Protein AF-A0A7W1F9S9-F1 (afdb_monomer)

Mean predicted aligned error: 19.57 Å

Radius of gyration: 38.91 Å; Cα contacts (8 Å, |Δi|>4): 11; chains: 1; bounding box: 87×54×99 Å

pLDDT: mean 72.98, std 18.57, range [40.88, 98.25]

Sequence (102 aa):
MTQAAKEARKTTTQRPVEPAPETEPNASDSTDGGHVCNVALCPISMALSAAERVQPEVVAHLLVAGREFFLAAKAVMDARADDLGRDARSGEPSRMERIDIG

Structure (mmCIF, N/CA/C/O backbone):
data_AF-A0A7W1F9S9-F1
#
_entry.id   AF-A0A7W1F9S9-F1
#
loop_
_atom_site.group_PDB
_atom_site.id
_atom_site.type_symbol
_atom_site.label_atom_id
_atom_site.label_alt_id
_atom_site.label_comp_id
_atom_site.label_asym_id
_atom_site.label_entity_id
_atom_site.label_seq_id
_atom_site.pdbx_PDB_ins_code
_atom_site.Cartn_x
_atom_site.Cartn_y
_atom_site.Cartn_z
_atom_site.occupancy
_atom_site.B_iso_or_equiv
_atom_site.auth_seq_id
_atom_site.auth_comp_id
_atom_site.auth_asym_id
_atom_site.auth_atom_id
_atom_site.pdbx_PDB_model_num
ATOM 1 N N . MET A 1 1 ? -52.730 -28.927 70.142 1.00 40.88 1 MET A N 1
ATOM 2 C CA . MET A 1 1 ? -51.414 -29.522 70.456 1.00 40.88 1 MET A CA 1
ATOM 3 C C . MET A 1 1 ? -50.367 -28.555 69.919 1.00 40.88 1 MET A C 1
ATOM 5 O O . MET A 1 1 ? -50.223 -28.459 68.714 1.00 40.88 1 MET A O 1
ATOM 9 N N . THR A 1 2 ? -50.035 -27.515 70.684 1.00 42.62 2 THR A N 1
ATOM 10 C CA . THR A 1 2 ? -48.952 -27.407 71.695 1.00 42.62 2 THR A CA 1
ATOM 11 C C . THR A 1 2 ? -47.673 -26.805 71.111 1.00 42.62 2 THR A C 1
ATOM 13 O O . THR A 1 2 ? -47.100 -27.318 70.159 1.00 42.62 2 THR A O 1
ATOM 16 N N . GLN A 1 3 ? -47.294 -25.682 71.721 1.00 46.12 3 GLN A N 1
ATOM 17 C CA . GLN A 1 3 ? -46.067 -24.900 71.577 1.00 46.12 3 GLN A CA 1
ATOM 18 C C . GLN A 1 3 ? -44.805 -25.706 71.942 1.00 46.12 3 GLN A C 1
ATOM 20 O O . GLN A 1 3 ? -44.894 -26.591 72.789 1.00 46.12 3 GLN A O 1
ATOM 25 N N . ALA A 1 4 ? -43.645 -25.315 71.394 1.00 48.28 4 ALA A N 1
ATOM 26 C CA . ALA A 1 4 ? -42.318 -25.301 72.046 1.00 48.28 4 ALA A CA 1
ATOM 27 C C . ALA A 1 4 ? -41.293 -24.739 71.029 1.00 48.28 4 ALA A C 1
ATOM 29 O O . ALA A 1 4 ? -41.025 -25.371 70.017 1.00 48.28 4 ALA A O 1
ATOM 30 N N . ALA A 1 5 ? -40.860 -23.477 71.087 1.00 47.53 5 ALA A N 1
ATOM 31 C CA . ALA A 1 5 ? -39.870 -22.917 72.014 1.00 47.53 5 ALA A CA 1
ATOM 32 C C . ALA A 1 5 ? -38.530 -23.681 72.023 1.00 47.53 5 ALA A C 1
ATOM 34 O O . ALA A 1 5 ? -38.423 -24.729 72.656 1.00 47.53 5 ALA A O 1
ATOM 35 N N . LYS A 1 6 ? -37.479 -23.097 71.421 1.00 48.88 6 LYS A N 1
ATOM 36 C CA . LYS A 1 6 ? -36.141 -23.136 72.029 1.00 48.88 6 LYS A CA 1
ATOM 37 C C . LYS A 1 6 ? -35.247 -21.981 71.575 1.00 48.88 6 LYS A C 1
ATOM 39 O O . LYS A 1 6 ? -34.973 -21.790 70.396 1.00 48.88 6 LYS A O 1
ATOM 44 N N . GLU A 1 7 ? -34.835 -21.224 72.577 1.00 44.88 7 GLU A N 1
ATOM 45 C CA . GLU A 1 7 ? -33.943 -20.075 72.559 1.00 44.88 7 GLU A CA 1
ATOM 46 C C . GLU A 1 7 ? -32.489 -20.466 72.251 1.00 44.88 7 GLU A C 1
ATOM 48 O O . GLU A 1 7 ? -32.036 -21.533 72.663 1.00 44.88 7 GLU A O 1
ATOM 53 N N . ALA A 1 8 ? -31.724 -19.548 71.654 1.00 49.06 8 ALA A N 1
ATOM 54 C CA . ALA A 1 8 ? -30.301 -19.378 71.964 1.00 49.06 8 ALA A CA 1
ATOM 55 C C . ALA A 1 8 ? -29.844 -17.965 71.573 1.00 49.06 8 ALA A C 1
ATOM 57 O O . ALA A 1 8 ? -29.296 -17.703 70.506 1.00 49.06 8 ALA A O 1
ATOM 58 N N . ARG A 1 9 ? -30.108 -17.045 72.497 1.00 48.38 9 ARG A N 1
ATOM 59 C CA . ARG A 1 9 ? -29.540 -15.702 72.604 1.00 48.38 9 ARG A CA 1
ATOM 60 C C . ARG A 1 9 ? -28.005 -15.792 72.569 1.00 48.38 9 ARG A C 1
ATOM 62 O O . ARG A 1 9 ? -27.414 -16.408 73.453 1.00 48.38 9 ARG A O 1
ATOM 69 N N . LYS A 1 10 ? -27.347 -15.122 71.622 1.00 42.31 10 LYS A N 1
ATOM 70 C CA . LYS A 1 10 ? -25.942 -14.721 71.781 1.00 42.31 10 LYS A CA 1
ATOM 71 C C . LYS A 1 10 ? -25.815 -13.234 71.483 1.00 42.31 10 LYS A C 1
ATOM 73 O O . LYS A 1 10 ? -25.620 -12.799 70.356 1.00 42.31 10 LYS A O 1
ATOM 78 N N . THR A 1 11 ? -26.019 -12.468 72.546 1.00 41.38 11 THR A N 1
ATOM 79 C CA . THR A 1 11 ? -25.783 -11.033 72.631 1.00 41.38 11 THR A CA 1
ATOM 80 C C . THR A 1 11 ? -24.280 -10.792 72.520 1.00 41.38 11 THR A C 1
ATOM 82 O O . THR A 1 11 ? -23.543 -11.011 73.478 1.00 41.38 11 THR A O 1
ATOM 85 N N . THR A 1 12 ? -23.817 -10.364 71.350 1.00 52.03 12 THR A N 1
ATOM 86 C CA . THR A 1 12 ? -22.484 -9.780 71.190 1.00 52.03 12 THR A CA 1
ATOM 87 C C . THR A 1 12 ? -22.661 -8.279 71.042 1.00 52.03 12 THR A C 1
ATOM 89 O O . THR A 1 12 ? -23.058 -7.775 69.998 1.00 52.03 12 THR A O 1
ATOM 92 N N . THR A 1 13 ? -22.398 -7.586 72.144 1.00 48.72 13 THR A N 1
ATOM 93 C CA . THR A 1 13 ? -22.269 -6.136 72.253 1.00 48.72 13 THR A CA 1
ATOM 94 C C . THR A 1 13 ? -21.200 -5.645 71.276 1.00 48.72 13 THR A C 1
ATOM 96 O O . THR A 1 13 ? -20.009 -5.820 71.529 1.00 48.72 13 THR A O 1
ATOM 99 N N . GLN A 1 14 ? -21.612 -5.048 70.156 1.00 52.97 14 GLN A N 1
ATOM 100 C CA . GLN A 1 14 ? -20.713 -4.292 69.286 1.00 52.97 14 GLN A CA 1
ATOM 101 C C . GLN A 1 14 ? -20.717 -2.823 69.714 1.00 52.97 14 GLN A C 1
ATOM 103 O O . GLN A 1 14 ? -21.759 -2.191 69.877 1.00 52.97 14 GLN A O 1
ATOM 108 N N . ARG A 1 15 ? -19.508 -2.326 69.972 1.00 51.47 15 ARG A N 1
ATOM 109 C CA . ARG A 1 15 ? -19.186 -0.946 70.336 1.00 51.47 15 ARG A CA 1
ATOM 110 C C . ARG A 1 15 ? -19.509 -0.031 69.140 1.00 51.47 15 ARG A C 1
ATOM 112 O O . ARG A 1 15 ? -19.231 -0.449 68.019 1.00 51.47 15 ARG A O 1
ATOM 119 N N . PRO A 1 16 ? -20.035 1.191 69.337 1.00 46.12 16 PRO A N 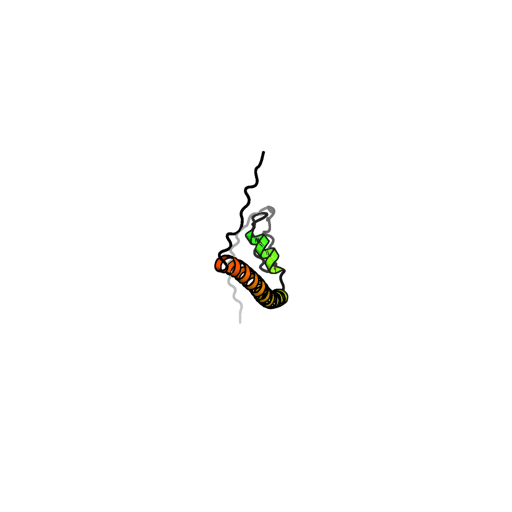1
ATOM 120 C CA . PRO A 1 16 ? -20.227 2.134 68.239 1.00 46.12 16 PRO A CA 1
ATOM 121 C C . PRO A 1 16 ? -18.868 2.487 67.624 1.00 46.12 16 PRO A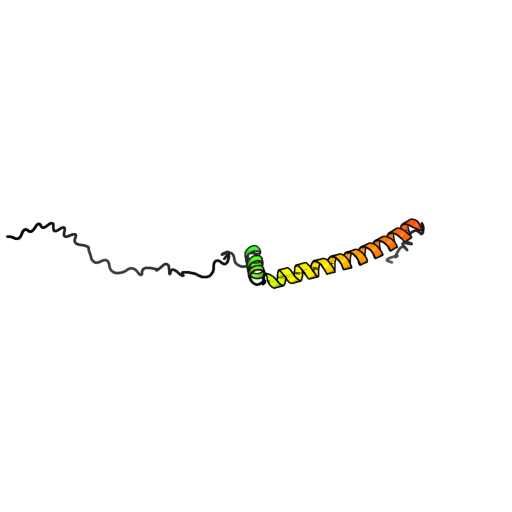 C 1
ATOM 123 O O . PRO A 1 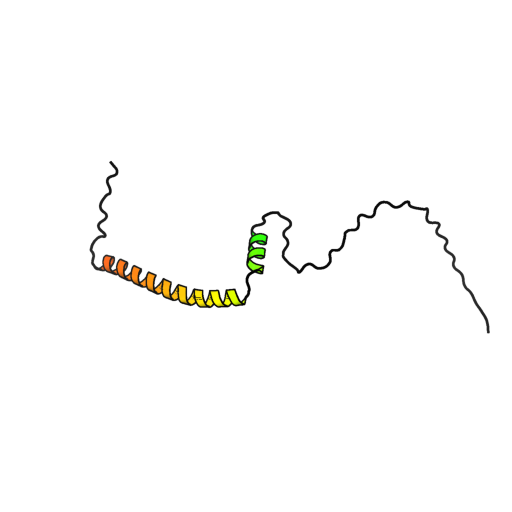16 ? -17.991 3.004 68.319 1.00 46.12 16 PRO A O 1
ATOM 126 N N . VAL A 1 17 ? -18.681 2.157 66.347 1.00 55.56 17 VAL A N 1
ATOM 127 C CA . VAL A 1 17 ? -17.586 2.674 65.522 1.00 55.56 17 VAL A CA 1
ATOM 128 C C . VAL A 1 17 ? -18.165 3.841 64.734 1.00 55.56 17 VAL A C 1
ATOM 130 O O . VAL A 1 17 ? -19.103 3.676 63.960 1.00 55.56 17 VAL A O 1
ATOM 133 N N . GLU A 1 18 ? -17.641 5.026 65.015 1.00 55.16 18 GLU A N 1
ATOM 134 C CA . GLU A 1 18 ? -17.884 6.257 64.267 1.00 55.16 18 GLU A CA 1
ATOM 135 C C . GLU A 1 18 ? -17.315 6.101 62.840 1.00 55.16 18 GLU A C 1
ATOM 137 O O . GLU A 1 18 ? -16.238 5.512 62.688 1.00 55.16 18 GLU A O 1
ATOM 142 N N . PRO A 1 19 ? -18.030 6.542 61.789 1.00 47.03 19 PRO A N 1
ATOM 143 C CA . PRO A 1 19 ? -17.718 6.178 60.411 1.00 47.03 19 PRO A CA 1
ATOM 144 C C . PRO A 1 19 ? -16.446 6.877 59.917 1.00 47.03 19 PRO A C 1
ATOM 146 O O . PRO A 1 19 ? -16.388 8.102 59.812 1.00 47.03 19 PRO A O 1
ATOM 149 N N . ALA A 1 20 ? -15.436 6.085 59.560 1.00 55.19 20 ALA A N 1
ATOM 150 C CA . ALA A 1 20 ? -14.386 6.536 58.655 1.00 55.19 20 ALA A CA 1
ATOM 151 C C . ALA A 1 20 ? -14.979 6.617 57.234 1.00 55.19 20 ALA A C 1
ATOM 153 O O . ALA A 1 20 ? -15.773 5.744 56.881 1.00 55.19 20 ALA A O 1
ATOM 154 N N . PRO A 1 21 ? -14.636 7.627 56.415 1.00 55.78 21 PRO A N 1
ATOM 155 C CA . PRO A 1 21 ? -15.142 7.710 55.052 1.00 55.78 21 PRO A CA 1
ATOM 156 C C . PRO A 1 21 ? -14.627 6.517 54.242 1.00 55.78 21 PRO A C 1
ATOM 158 O O . PRO A 1 21 ? -13.442 6.420 53.915 1.00 55.78 21 PRO A O 1
ATOM 161 N N . GLU A 1 22 ? -15.542 5.600 53.945 1.00 51.31 22 GLU A N 1
ATOM 162 C CA . GLU A 1 22 ? -15.354 4.511 53.003 1.00 51.31 22 GLU A CA 1
ATOM 163 C C . GLU A 1 22 ? -15.049 5.139 51.643 1.00 51.31 22 GLU A C 1
ATOM 165 O O . GLU A 1 22 ? -15.881 5.800 51.023 1.00 51.31 22 GLU A O 1
ATOM 170 N N . THR A 1 23 ? -13.801 5.001 51.205 1.00 53.44 23 THR A N 1
ATOM 171 C CA . THR A 1 23 ? -13.437 5.302 49.825 1.00 53.44 23 THR A CA 1
ATOM 172 C C . THR A 1 23 ? -14.011 4.163 48.999 1.00 53.44 23 THR A C 1
ATOM 174 O O . THR A 1 23 ? -13.406 3.096 48.908 1.00 53.44 23 THR A O 1
ATOM 177 N N . GLU A 1 24 ? -15.221 4.352 48.479 1.00 53.16 24 GLU A N 1
ATOM 178 C CA . GLU A 1 24 ? -15.810 3.424 47.521 1.00 53.16 24 GLU A CA 1
ATOM 179 C C . GLU A 1 24 ? -14.841 3.258 46.337 1.00 53.16 24 GLU A C 1
ATOM 181 O O . GLU A 1 24 ? -14.483 4.255 45.697 1.00 53.16 24 GLU A O 1
ATOM 186 N N . PRO A 1 25 ? -14.405 2.033 45.990 1.00 53.72 25 PRO A N 1
ATOM 187 C CA . PRO A 1 25 ? -13.899 1.784 44.657 1.00 53.72 25 PRO A CA 1
ATOM 188 C C . PRO A 1 25 ? -15.135 1.803 43.764 1.00 53.72 25 PRO A C 1
ATOM 190 O O . PRO A 1 25 ? -15.840 0.802 43.645 1.00 53.72 25 PRO A O 1
ATOM 193 N N . ASN A 1 26 ? -15.453 2.979 43.226 1.00 49.12 26 ASN A N 1
ATOM 194 C CA . ASN A 1 26 ? -16.584 3.132 42.332 1.00 49.12 26 ASN A CA 1
ATOM 195 C C . ASN A 1 26 ? -16.372 2.193 41.139 1.00 49.12 26 ASN A C 1
ATOM 197 O O . ASN A 1 26 ? -15.455 2.360 40.330 1.00 49.12 26 ASN A O 1
ATOM 201 N N . ALA A 1 27 ? -17.194 1.152 41.117 1.00 54.78 27 ALA A N 1
ATOM 202 C CA . ALA A 1 27 ? -17.351 0.245 40.013 1.00 54.78 27 ALA A CA 1
ATOM 203 C C . ALA A 1 27 ? -18.019 1.015 38.868 1.00 54.78 27 ALA A C 1
ATOM 205 O O . ALA A 1 27 ? -19.235 1.139 38.813 1.00 54.78 27 ALA A O 1
ATOM 206 N N . SER A 1 28 ? -17.214 1.518 37.940 1.00 51.50 28 SER A N 1
ATOM 207 C CA . SER A 1 28 ? -17.611 1.607 36.534 1.00 51.50 28 SER A CA 1
ATOM 208 C C . SER A 1 28 ? -17.166 0.295 35.892 1.00 51.50 28 SER A C 1
ATOM 210 O O . SER A 1 28 ? -16.000 0.135 35.539 1.00 51.50 28 SER A O 1
ATOM 212 N N . ASP A 1 29 ? -17.926 -0.787 36.020 1.00 44.06 29 ASP A N 1
ATOM 213 C CA . ASP A 1 29 ? -19.048 -1.136 35.142 1.00 44.06 29 ASP A CA 1
ATOM 214 C C . ASP A 1 29 ? -18.939 -0.557 33.717 1.00 44.06 29 ASP A C 1
ATOM 216 O O . ASP A 1 29 ? -19.237 0.607 33.458 1.00 44.06 29 ASP A O 1
ATOM 220 N N . SER A 1 30 ? -18.483 -1.431 32.816 1.00 55.16 30 SER A N 1
ATOM 221 C CA . SER A 1 30 ? -18.825 -1.485 31.393 1.00 55.16 30 SER A CA 1
ATOM 222 C C . SER A 1 30 ? -18.604 -0.229 30.543 1.00 55.16 30 SER A C 1
ATOM 224 O O . SER A 1 30 ? -19.549 0.354 30.014 1.00 55.16 30 SER A O 1
ATOM 226 N N . THR A 1 31 ? -17.346 0.094 30.250 1.00 48.03 31 THR A N 1
ATOM 227 C CA . THR A 1 31 ? -17.010 0.604 28.915 1.00 48.03 31 THR A CA 1
ATOM 228 C C . THR A 1 31 ? -16.447 -0.551 28.105 1.00 48.03 31 THR A C 1
ATOM 230 O O . THR A 1 31 ? -15.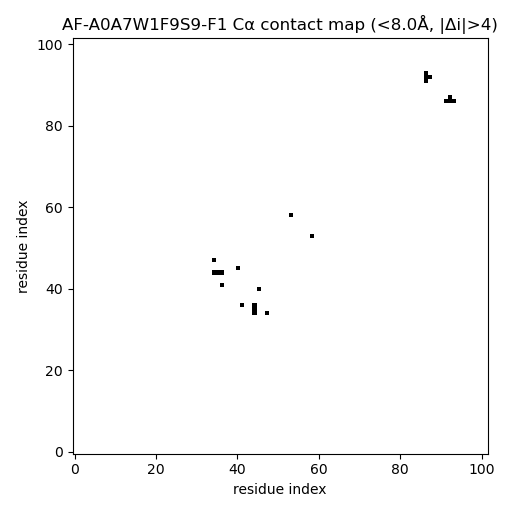485 -1.190 28.523 1.00 48.03 31 THR A O 1
ATOM 233 N N . ASP A 1 32 ? -17.128 -0.841 26.998 1.00 51.66 32 ASP A N 1
ATOM 234 C CA . ASP A 1 32 ? -16.647 -1.532 25.799 1.00 51.66 32 ASP A CA 1
ATOM 235 C C . ASP A 1 32 ? -15.131 -1.786 25.815 1.00 51.66 32 ASP A C 1
ATOM 237 O O . ASP A 1 32 ? -14.371 -0.837 26.004 1.00 51.66 32 ASP A O 1
ATOM 241 N N . GLY A 1 33 ? -14.717 -3.054 25.699 1.00 52.88 33 GLY A N 1
ATOM 242 C CA . GLY A 1 33 ? -13.391 -3.593 26.045 1.00 52.88 33 GLY A CA 1
ATOM 243 C C . GLY A 1 33 ? -12.209 -3.087 25.209 1.00 52.88 33 GLY A C 1
ATOM 244 O O . GLY A 1 33 ? -11.419 -3.884 24.709 1.00 52.88 33 GLY A O 1
ATOM 245 N N . GLY A 1 34 ? -12.075 -1.773 25.074 1.00 60.38 34 GLY A N 1
ATOM 246 C CA . GLY A 1 34 ? -10.956 -1.083 24.471 1.00 60.38 34 GLY A CA 1
ATOM 247 C C . GLY A 1 34 ? -9.702 -1.326 25.293 1.00 60.38 34 GLY A C 1
ATOM 248 O O . GLY A 1 34 ? -9.692 -1.258 26.525 1.00 60.38 34 GLY A O 1
ATOM 249 N N . HIS A 1 35 ? -8.617 -1.640 24.600 1.00 64.00 35 HIS A N 1
ATOM 250 C CA . HIS A 1 35 ? -7.324 -1.885 25.216 1.00 64.00 35 HIS A CA 1
ATOM 251 C C . HIS A 1 35 ? -6.758 -0.577 25.799 1.00 64.00 35 HIS A C 1
ATOM 253 O O . HIS A 1 35 ? -6.016 0.151 25.138 1.00 64.00 35 HIS A O 1
ATOM 259 N N . VAL A 1 36 ? -7.089 -0.265 27.055 1.00 69.31 36 VAL A N 1
ATOM 260 C CA . VAL A 1 36 ? -6.582 0.933 27.738 1.00 69.31 36 VAL A CA 1
ATOM 261 C C . VAL A 1 36 ? -5.207 0.639 28.343 1.00 69.31 36 VAL A C 1
ATOM 263 O O . VAL A 1 36 ? -5.076 -0.041 29.359 1.00 69.31 36 VAL A O 1
ATOM 266 N N . CYS A 1 37 ? -4.148 1.154 27.714 1.00 79.88 37 CYS A N 1
ATOM 267 C CA . CYS A 1 37 ? -2.817 1.185 28.319 1.00 79.88 37 CYS A CA 1
ATOM 268 C C . CYS A 1 37 ? -2.705 2.423 29.220 1.00 79.88 37 CYS A C 1
ATOM 270 O O . CYS A 1 37 ? -2.843 3.545 28.740 1.00 79.88 37 CYS A O 1
ATOM 272 N N . ASN A 1 38 ? -2.400 2.230 30.508 1.00 82.94 38 ASN A N 1
ATOM 273 C CA . ASN A 1 38 ? -2.273 3.314 31.499 1.00 82.94 38 ASN A CA 1
ATOM 274 C C . ASN A 1 38 ? -1.067 4.250 31.265 1.00 82.94 38 ASN A C 1
ATOM 276 O O . ASN A 1 38 ? -0.879 5.219 31.997 1.00 82.94 38 ASN A O 1
ATOM 280 N N . VAL A 1 39 ? -0.224 3.956 30.271 1.00 86.94 39 VAL A N 1
ATOM 281 C CA . VAL A 1 39 ? 0.921 4.788 29.893 1.00 86.94 39 VAL A CA 1
ATOM 282 C C . VAL A 1 39 ? 0.462 5.844 28.890 1.00 86.94 39 VAL A C 1
ATOM 284 O O . VAL A 1 39 ? 0.031 5.519 27.780 1.00 86.94 39 VAL A O 1
ATOM 287 N N . ALA A 1 40 ? 0.596 7.116 29.269 1.00 80.12 40 ALA A N 1
ATOM 288 C CA . ALA A 1 40 ? 0.335 8.238 28.376 1.00 80.12 40 ALA A CA 1
ATOM 289 C C . ALA A 1 40 ? 1.213 8.130 27.113 1.00 80.12 40 ALA A C 1
ATOM 291 O O . ALA A 1 40 ? 2.425 7.951 27.214 1.00 80.12 40 ALA A O 1
ATOM 292 N N . LEU A 1 41 ? 0.595 8.238 25.930 1.00 81.44 41 LEU A N 1
ATOM 293 C CA . LEU A 1 41 ? 1.250 8.104 24.618 1.00 81.44 41 LEU A CA 1
ATOM 294 C C . LEU A 1 41 ? 1.937 6.749 24.351 1.00 81.44 41 LEU A C 1
ATOM 296 O O . LEU A 1 41 ? 2.927 6.691 23.622 1.00 81.44 41 LEU A O 1
ATOM 300 N N . CYS A 1 42 ? 1.417 5.637 24.879 1.00 88.06 42 CYS A N 1
ATOM 301 C CA . CYS A 1 42 ? 1.884 4.326 24.429 1.00 88.06 42 CYS A CA 1
ATOM 302 C C . CYS A 1 42 ? 1.621 4.157 22.912 1.00 88.06 42 CYS A C 1
ATOM 304 O O . CYS A 1 42 ? 0.469 4.240 22.476 1.00 88.06 42 CYS A O 1
ATOM 306 N N . PRO A 1 43 ? 2.652 3.897 22.080 1.00 87.88 43 PRO A N 1
ATOM 307 C CA . PRO A 1 43 ? 2.484 3.812 20.628 1.00 87.88 43 PRO A CA 1
ATOM 308 C C . PRO A 1 43 ? 1.573 2.650 20.214 1.00 87.88 43 PRO A C 1
ATOM 310 O O . PRO A 1 43 ? 0.883 2.737 19.203 1.00 87.88 43 PRO A O 1
ATOM 313 N N . ILE A 1 44 ? 1.520 1.585 21.020 1.00 88.81 44 ILE A N 1
ATOM 314 C CA . ILE A 1 44 ? 0.649 0.431 20.778 1.00 88.81 44 ILE A CA 1
ATOM 315 C C . ILE A 1 44 ? -0.818 0.814 20.991 1.00 88.81 44 ILE A C 1
ATOM 317 O O . ILE A 1 44 ? -1.640 0.540 20.123 1.00 88.81 44 ILE A O 1
ATOM 321 N N . SER A 1 45 ? -1.162 1.482 22.100 1.00 84.44 45 SER A N 1
ATOM 322 C CA . SER A 1 45 ? -2.550 1.902 22.338 1.00 84.44 45 SER A CA 1
ATOM 323 C C . SER A 1 45 ? -2.988 2.996 21.367 1.00 84.44 45 SER A C 1
ATOM 325 O O . SER A 1 45 ? -4.141 2.998 20.946 1.00 84.44 45 SER A O 1
ATOM 327 N N . MET A 1 46 ? -2.075 3.876 20.942 1.00 85.75 46 MET A N 1
ATOM 328 C CA . MET A 1 46 ? -2.341 4.828 19.860 1.00 85.75 46 MET A CA 1
ATOM 329 C C . MET A 1 46 ? -2.643 4.123 18.536 1.00 85.75 46 MET A C 1
ATOM 331 O O . MET A 1 46 ? -3.624 4.467 17.879 1.00 85.75 46 MET A O 1
ATOM 335 N N . ALA A 1 47 ? -1.842 3.124 18.158 1.00 84.56 47 ALA A N 1
ATOM 336 C CA . ALA A 1 47 ? -2.082 2.341 16.952 1.00 84.56 47 ALA A CA 1
ATOM 337 C C . ALA A 1 47 ? -3.417 1.581 17.023 1.00 84.56 47 ALA A C 1
ATOM 339 O O . ALA A 1 47 ? -4.182 1.612 16.062 1.00 84.56 47 ALA A O 1
ATOM 340 N N . LEU A 1 48 ? -3.732 0.963 18.166 1.00 83.88 48 LEU A N 1
ATOM 341 C CA . LEU A 1 48 ? -5.008 0.274 18.386 1.00 83.88 48 LEU A CA 1
ATOM 342 C C . LEU A 1 48 ? -6.195 1.242 18.327 1.00 83.88 48 LEU A C 1
ATOM 344 O O . LEU A 1 48 ? -7.139 0.983 17.594 1.00 83.88 48 LEU A O 1
ATOM 348 N N . SER A 1 49 ? -6.105 2.404 18.977 1.00 80.31 49 SER A N 1
ATOM 349 C CA . SER A 1 49 ? -7.158 3.433 18.934 1.00 80.31 49 SER A CA 1
ATOM 350 C C . SER A 1 49 ? -7.396 3.974 17.520 1.00 80.31 49 SER A C 1
ATOM 352 O O . SER A 1 49 ? -8.512 4.363 17.172 1.00 80.31 49 SER A O 1
ATOM 354 N N . ALA A 1 50 ? -6.345 4.038 16.697 1.00 79.88 50 ALA A N 1
ATOM 355 C CA . ALA A 1 50 ? -6.460 4.412 15.293 1.00 79.88 50 ALA A CA 1
ATOM 356 C C . ALA A 1 50 ? -7.090 3.286 14.454 1.00 79.88 50 ALA A C 1
ATOM 358 O O . ALA A 1 50 ? -7.891 3.570 13.565 1.00 79.88 50 ALA A O 1
ATOM 359 N N . ALA A 1 51 ? -6.762 2.025 14.750 1.00 79.44 51 ALA A N 1
ATOM 360 C CA . ALA A 1 51 ? -7.273 0.852 14.047 1.00 79.44 51 ALA A CA 1
ATOM 361 C C . ALA A 1 51 ? -8.739 0.529 14.390 1.00 79.44 51 ALA A C 1
ATOM 363 O O . ALA A 1 51 ? -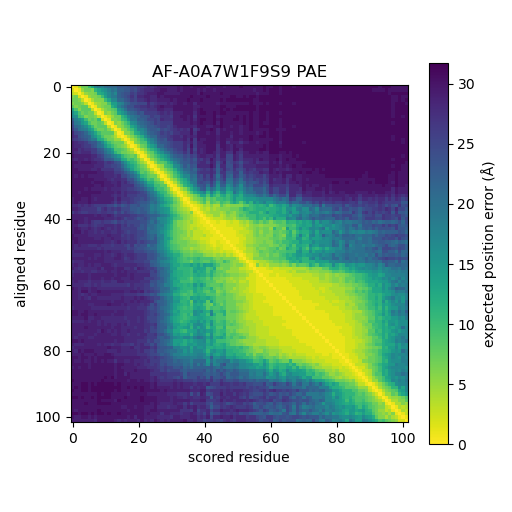9.499 0.183 13.492 1.00 79.44 51 ALA A O 1
ATOM 364 N N . GLU A 1 52 ? -9.163 0.702 15.647 1.00 75.00 52 GLU A N 1
ATOM 365 C CA . GLU A 1 52 ? -10.544 0.470 16.113 1.00 75.00 52 GLU A CA 1
ATOM 366 C C . GLU A 1 52 ? -11.577 1.320 15.358 1.00 75.00 52 GLU A C 1
ATOM 368 O O . GLU A 1 52 ? -12.732 0.931 15.208 1.00 75.00 52 GLU A O 1
ATOM 373 N N . ARG A 1 53 ? -11.165 2.482 14.841 1.00 75.75 53 ARG A N 1
ATOM 374 C CA . ARG A 1 53 ? -12.044 3.394 14.093 1.00 75.75 53 ARG A CA 1
ATOM 375 C C . ARG A 1 53 ? -12.193 3.031 12.618 1.00 75.75 53 ARG A C 1
ATOM 377 O O . ARG A 1 53 ? -12.943 3.701 11.907 1.00 75.75 53 ARG A O 1
ATOM 384 N N . VAL A 1 54 ? -11.478 2.017 12.134 1.00 79.56 54 VAL A N 1
ATOM 385 C CA . VAL A 1 54 ? -11.545 1.605 10.733 1.00 79.56 54 VAL A CA 1
ATOM 386 C C . VAL A 1 54 ? -12.671 0.593 10.560 1.00 79.56 54 VAL A C 1
ATOM 388 O O . VAL A 1 54 ? -12.626 -0.512 11.092 1.00 79.56 54 VAL A O 1
ATOM 391 N N . GLN A 1 55 ? -13.678 0.965 9.771 1.00 84.56 55 GLN A N 1
ATOM 392 C CA . GLN A 1 55 ? -14.752 0.048 9.400 1.00 84.56 55 GLN A CA 1
ATOM 393 C C . GLN A 1 55 ? -14.199 -1.092 8.525 1.00 84.56 55 GLN A C 1
ATOM 395 O O . GLN A 1 55 ? -13.437 -0.823 7.585 1.00 84.56 55 GLN A O 1
ATOM 400 N N . PRO A 1 56 ? -14.572 -2.356 8.789 1.00 84.19 56 PRO A N 1
ATOM 401 C C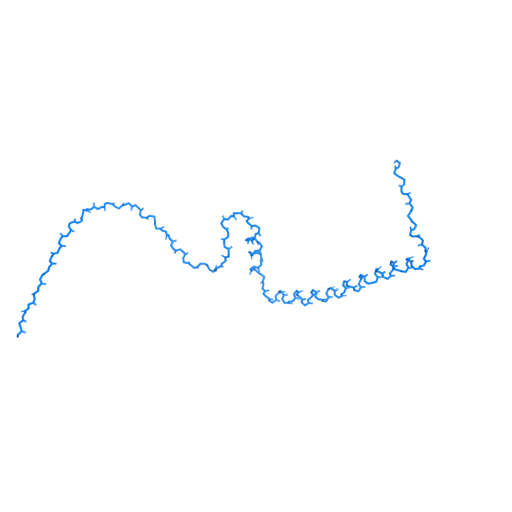A . PRO A 1 56 ? -14.068 -3.502 8.032 1.00 84.19 56 PRO A CA 1
ATOM 402 C C . PRO A 1 56 ? -14.397 -3.412 6.532 1.00 84.19 56 PRO A C 1
ATOM 404 O O . PRO A 1 56 ? -13.612 -3.866 5.699 1.00 84.19 56 PRO A O 1
ATOM 407 N N . GLU A 1 57 ? -15.496 -2.753 6.165 1.00 90.06 57 GLU A N 1
ATOM 408 C CA . GLU A 1 57 ? -15.890 -2.482 4.780 1.00 90.06 57 GLU A CA 1
ATOM 409 C C . GLU A 1 57 ? -14.869 -1.588 4.067 1.00 90.06 57 GLU A C 1
ATOM 411 O O . GLU A 1 57 ? -14.506 -1.835 2.916 1.00 90.06 57 GLU A O 1
ATOM 416 N N . VAL A 1 58 ? -14.344 -0.574 4.762 1.00 89.19 58 VAL A N 1
ATOM 417 C CA . VAL A 1 58 ? -13.309 0.315 4.219 1.00 89.19 58 VAL A CA 1
ATOM 418 C C . VAL A 1 58 ? -12.026 -0.470 3.971 1.00 89.19 58 VAL A C 1
ATOM 420 O O . VAL A 1 58 ? -11.421 -0.317 2.913 1.00 89.19 58 VAL A O 1
ATOM 423 N N . VAL A 1 59 ? -11.640 -1.367 4.886 1.00 91.12 59 VAL A N 1
ATOM 424 C CA . VAL A 1 59 ? -10.480 -2.251 4.684 1.00 91.12 59 VAL A CA 1
ATOM 425 C C . VAL A 1 59 ? -10.685 -3.136 3.459 1.00 91.12 59 VAL A C 1
ATOM 427 O O . VAL A 1 59 ? -9.787 -3.233 2.626 1.00 91.12 59 VAL A O 1
ATOM 430 N N . ALA A 1 60 ? -11.866 -3.738 3.301 1.00 91.88 60 ALA A N 1
ATOM 431 C CA . ALA A 1 60 ? -12.172 -4.571 2.143 1.00 91.88 60 ALA A CA 1
ATOM 432 C C . ALA A 1 60 ? -12.033 -3.788 0.825 1.00 91.88 60 ALA A C 1
ATOM 434 O O . ALA A 1 60 ? -11.382 -4.260 -0.111 1.00 91.88 60 ALA A O 1
ATOM 435 N N . HIS A 1 61 ? -12.564 -2.564 0.764 1.00 94.88 61 HIS A N 1
ATOM 436 C CA . HIS A 1 61 ? -12.412 -1.699 -0.406 1.00 94.88 61 HIS A CA 1
ATOM 437 C C . HIS A 1 61 ? -10.958 -1.281 -0.653 1.00 94.88 61 HIS A C 1
ATOM 439 O O . HIS A 1 61 ? -10.509 -1.298 -1.800 1.00 94.88 61 HIS A O 1
ATOM 445 N N . LEU A 1 62 ? -10.203 -0.966 0.401 1.00 94.94 62 LEU A N 1
ATOM 446 C CA . LEU A 1 62 ? -8.782 -0.635 0.300 1.00 94.94 62 LEU A CA 1
ATOM 447 C C . LEU A 1 62 ? -7.948 -1.819 -0.193 1.00 94.94 62 LEU A C 1
ATOM 449 O O . LEU A 1 62 ? -7.028 -1.615 -0.977 1.00 94.94 62 LEU A O 1
ATOM 453 N N . LEU A 1 63 ? -8.267 -3.051 0.209 1.00 96.50 63 LEU A N 1
ATOM 454 C CA . LEU A 1 63 ? -7.564 -4.247 -0.262 1.00 96.50 63 LEU A CA 1
ATOM 455 C C . LEU A 1 63 ? -7.820 -4.509 -1.751 1.00 96.50 63 LEU A C 1
ATOM 457 O O . LEU A 1 63 ? -6.880 -4.807 -2.490 1.00 96.50 63 LEU A O 1
ATOM 461 N N . VAL A 1 64 ? -9.065 -4.350 -2.211 1.00 96.69 64 VAL A N 1
ATOM 462 C CA . VAL A 1 64 ? -9.401 -4.467 -3.639 1.00 96.69 64 VAL A CA 1
ATOM 463 C C . VAL A 1 64 ? -8.698 -3.375 -4.446 1.00 96.69 64 VAL A C 1
ATOM 465 O O . VAL A 1 64 ? -8.026 -3.678 -5.429 1.00 96.69 64 VAL A O 1
ATOM 468 N N . ALA A 1 65 ? -8.783 -2.117 -4.007 1.00 96.38 65 ALA A N 1
ATOM 469 C CA . ALA A 1 65 ? -8.109 -1.002 -4.669 1.00 96.38 65 ALA A CA 1
ATOM 470 C C . ALA A 1 65 ? -6.579 -1.161 -4.658 1.00 96.38 65 ALA A C 1
ATOM 472 O O . ALA A 1 65 ? -5.917 -0.910 -5.664 1.00 96.38 65 ALA A O 1
ATOM 473 N N . GLY A 1 66 ? -6.018 -1.629 -3.542 1.00 97.50 66 GLY A N 1
ATOM 474 C CA . GLY A 1 66 ? -4.592 -1.887 -3.380 1.00 97.50 66 GLY A CA 1
ATOM 475 C C . GLY A 1 66 ? -4.086 -2.936 -4.363 1.00 97.50 66 GLY A C 1
ATOM 476 O O . GLY A 1 66 ? -3.040 -2.740 -4.976 1.00 97.50 66 GLY A O 1
ATOM 477 N N . ARG A 1 67 ? -4.846 -4.015 -4.588 1.00 98.00 67 ARG A N 1
ATOM 478 C CA . ARG A 1 67 ? -4.511 -5.027 -5.600 1.00 98.00 67 ARG A CA 1
ATOM 479 C C . ARG A 1 67 ? -4.371 -4.412 -6.992 1.00 98.00 67 ARG A C 1
ATOM 481 O O . ARG A 1 67 ? -3.360 -4.643 -7.652 1.00 98.00 67 ARG A O 1
ATOM 488 N N . GLU A 1 68 ? -5.357 -3.631 -7.423 1.00 98.00 68 GLU A N 1
ATOM 489 C CA . GLU A 1 68 ? -5.326 -2.985 -8.741 1.00 98.00 68 GLU A CA 1
ATOM 490 C C . GLU A 1 68 ? -4.177 -1.973 -8.843 1.00 98.00 68 GLU A C 1
ATOM 492 O O . GLU A 1 68 ? -3.458 -1.933 -9.843 1.00 98.00 68 GLU A O 1
ATOM 497 N N . PHE A 1 69 ? -3.928 -1.220 -7.770 1.00 97.81 69 PHE A N 1
ATOM 498 C CA . PHE A 1 69 ? -2.789 -0.313 -7.682 1.00 97.81 69 PHE A CA 1
ATOM 499 C C . PHE A 1 69 ? -1.448 -1.044 -7.829 1.00 97.81 69 PHE A C 1
ATOM 501 O O . PHE A 1 69 ? -0.599 -0.601 -8.598 1.00 97.81 69 PHE A O 1
ATOM 508 N N . PHE A 1 70 ? -1.244 -2.175 -7.147 1.00 98.25 70 PHE A N 1
ATOM 509 C CA . PHE A 1 70 ? 0.006 -2.934 -7.249 1.00 98.25 70 PHE A CA 1
ATOM 510 C C . PHE A 1 70 ? 0.211 -3.549 -8.634 1.00 98.25 70 PHE A C 1
ATOM 512 O O . PHE A 1 70 ? 1.345 -3.598 -9.112 1.00 98.25 70 PHE A O 1
ATOM 519 N N . LEU A 1 71 ? -0.861 -3.973 -9.308 1.00 98.06 71 LEU A N 1
ATOM 520 C CA . LEU A 1 71 ? -0.781 -4.425 -10.698 1.00 98.06 71 LEU A CA 1
ATOM 521 C C . LEU A 1 71 ? -0.353 -3.285 -11.632 1.00 98.06 71 LEU A C 1
ATOM 523 O O . LEU A 1 71 ? 0.540 -3.474 -12.459 1.00 98.06 71 LEU A O 1
ATOM 527 N N . ALA A 1 72 ? -0.920 -2.089 -11.458 1.00 97.56 72 ALA A N 1
ATOM 528 C CA . ALA A 1 72 ? -0.509 -0.905 -12.209 1.00 97.56 72 ALA A CA 1
ATOM 529 C C . ALA A 1 72 ? 0.946 -0.503 -11.902 1.00 97.56 72 ALA A C 1
ATOM 531 O O . ALA A 1 72 ? 1.730 -0.244 -12.815 1.00 97.56 72 ALA A O 1
ATOM 532 N N . ALA A 1 73 ? 1.337 -0.505 -10.626 1.00 98.00 73 ALA A N 1
ATOM 533 C CA . ALA A 1 73 ? 2.695 -0.190 -10.196 1.00 98.00 73 ALA A CA 1
ATOM 534 C C . ALA A 1 73 ? 3.719 -1.178 -10.772 1.00 98.00 73 ALA A C 1
ATOM 536 O O . ALA A 1 73 ? 4.773 -0.755 -11.247 1.00 98.00 73 ALA A O 1
ATOM 537 N N . LYS A 1 74 ? 3.395 -2.478 -10.804 1.00 97.75 74 LYS A N 1
ATOM 538 C CA . LYS A 1 74 ? 4.224 -3.495 -11.460 1.00 97.75 74 LYS A CA 1
ATOM 539 C C . LYS A 1 74 ? 4.441 -3.169 -12.935 1.00 97.75 74 LYS A C 1
ATOM 541 O O . LYS A 1 74 ? 5.579 -3.205 -13.381 1.00 97.75 74 LYS A O 1
ATOM 546 N N . ALA A 1 75 ? 3.388 -2.816 -13.673 1.00 97.50 75 ALA A N 1
ATOM 547 C CA . ALA A 1 75 ? 3.519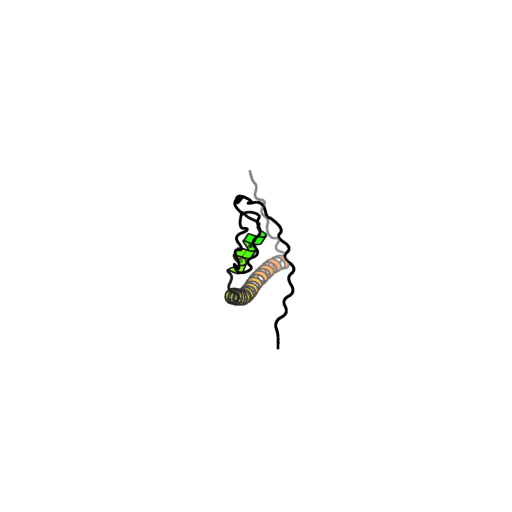 -2.476 -15.090 1.00 97.50 75 ALA A CA 1
ATOM 548 C C . ALA A 1 75 ? 4.469 -1.285 -15.313 1.00 97.50 75 ALA A C 1
ATOM 550 O O . ALA A 1 75 ? 5.279 -1.298 -16.238 1.00 97.50 75 ALA A O 1
ATOM 551 N N . VAL A 1 76 ? 4.422 -0.281 -14.431 1.00 97.25 76 VAL A N 1
ATOM 552 C CA . VAL A 1 76 ? 5.362 0.849 -14.462 1.00 97.25 76 VAL A CA 1
ATOM 553 C C . VAL A 1 76 ? 6.792 0.392 -14.169 1.00 97.25 76 VAL A C 1
ATOM 555 O O . VAL A 1 76 ? 7.714 0.802 -14.871 1.00 97.25 76 VAL A O 1
ATOM 558 N N . MET A 1 77 ? 6.996 -0.451 -13.154 1.00 96.31 77 MET A N 1
ATOM 559 C CA . MET A 1 77 ? 8.326 -0.971 -12.819 1.00 96.31 77 MET A CA 1
ATOM 560 C C . MET A 1 77 ? 8.908 -1.833 -13.938 1.00 96.31 77 MET A C 1
ATOM 562 O O . MET A 1 77 ? 10.074 -1.657 -14.277 1.00 96.31 77 MET A O 1
ATOM 566 N N . ASP A 1 78 ? 8.102 -2.708 -14.538 1.00 95.81 78 ASP A N 1
ATOM 567 C CA . ASP A 1 78 ? 8.518 -3.560 -15.652 1.00 95.81 78 ASP A CA 1
ATOM 568 C C . ASP A 1 78 ? 8.927 -2.699 -16.862 1.00 95.81 78 ASP A C 1
ATOM 570 O O . ASP A 1 78 ? 9.986 -2.928 -17.441 1.00 95.81 78 ASP A O 1
ATOM 574 N N . ALA A 1 79 ? 8.174 -1.637 -17.182 1.00 94.50 79 ALA A N 1
ATOM 575 C CA . ALA A 1 79 ? 8.542 -0.705 -18.253 1.00 94.50 79 ALA A CA 1
ATOM 576 C C . ALA A 1 79 ? 9.889 -0.005 -17.991 1.00 94.50 79 ALA A C 1
ATOM 578 O O . ALA A 1 79 ? 10.721 0.110 -18.888 1.00 94.50 79 ALA A O 1
ATOM 579 N N . ARG A 1 80 ? 10.140 0.429 -16.748 1.00 91.75 80 ARG A N 1
ATOM 580 C CA . ARG A 1 80 ? 11.430 1.033 -16.364 1.00 91.75 80 ARG A CA 1
ATOM 581 C C . ARG A 1 80 ? 12.574 0.023 -16.392 1.00 91.75 80 ARG A C 1
ATOM 583 O O . ARG A 1 80 ? 13.685 0.374 -16.781 1.00 91.75 80 ARG A O 1
ATOM 590 N N . ALA A 1 81 ? 12.319 -1.210 -15.966 1.00 92.81 81 ALA A N 1
ATOM 591 C CA . ALA A 1 81 ? 13.306 -2.280 -15.998 1.00 92.81 81 ALA A CA 1
ATOM 592 C C . ALA A 1 81 ? 13.687 -2.646 -17.440 1.00 92.81 81 ALA A C 1
ATOM 594 O O . ALA A 1 81 ? 14.863 -2.880 -17.717 1.00 92.81 81 ALA A O 1
ATOM 595 N N . ASP A 1 82 ? 12.721 -2.643 -18.360 1.00 89.88 82 ASP A N 1
ATOM 596 C CA . ASP A 1 82 ? 12.967 -2.866 -19.784 1.00 89.88 82 ASP A CA 1
ATOM 597 C C . ASP A 1 82 ? 13.826 -1.762 -20.407 1.00 89.88 82 ASP A C 1
ATOM 599 O O . ASP A 1 82 ? 14.745 -2.086 -21.163 1.00 89.88 82 ASP A O 1
ATOM 603 N N . ASP A 1 83 ? 13.586 -0.493 -20.065 1.00 85.56 83 ASP A N 1
ATOM 604 C CA . ASP A 1 83 ? 14.423 0.633 -20.506 1.00 85.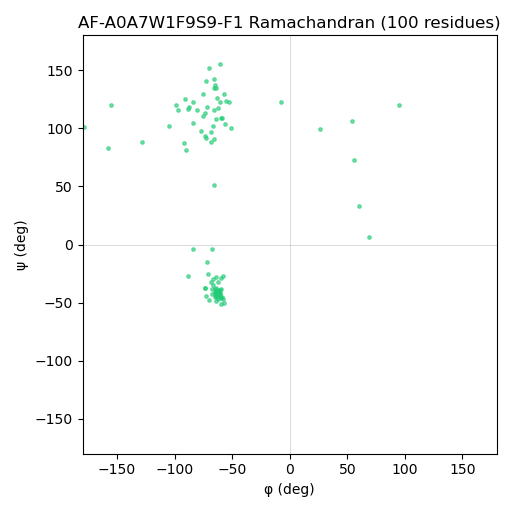56 83 ASP A CA 1
ATOM 605 C C . ASP A 1 83 ? 15.875 0.462 -20.022 1.00 85.56 83 ASP A C 1
ATOM 607 O O . ASP A 1 83 ? 16.802 0.436 -20.830 1.00 85.56 83 ASP A O 1
ATOM 611 N N . LEU A 1 84 ? 16.077 0.202 -18.725 1.00 85.44 84 LEU A N 1
ATOM 612 C CA . LEU A 1 84 ? 17.413 -0.045 -18.159 1.00 85.44 84 LEU A CA 1
ATOM 613 C C . LEU A 1 84 ? 18.097 -1.271 -18.784 1.00 85.44 84 LEU A C 1
ATOM 615 O O . LEU A 1 84 ? 19.301 -1.277 -19.046 1.00 85.44 84 LEU A O 1
ATOM 619 N N . GLY A 1 85 ? 17.332 -2.334 -19.037 1.00 82.19 85 GLY A N 1
ATOM 620 C CA . GLY A 1 85 ? 17.828 -3.541 -19.684 1.00 82.19 85 GLY A CA 1
ATOM 621 C C . GLY A 1 85 ? 18.138 -3.343 -21.170 1.00 82.19 85 GLY A C 1
ATOM 622 O O . GLY A 1 85 ? 18.935 -4.100 -21.724 1.00 82.19 85 GLY A O 1
ATOM 623 N N . ARG A 1 86 ? 17.510 -2.377 -21.849 1.00 78.25 86 ARG A N 1
ATOM 624 C CA . ARG A 1 86 ? 17.842 -1.999 -23.230 1.00 78.25 86 ARG A CA 1
ATOM 625 C C . ARG A 1 86 ? 19.157 -1.244 -23.286 1.00 78.25 86 ARG A C 1
ATOM 627 O O . ARG A 1 86 ? 19.988 -1.624 -24.101 1.00 78.25 86 ARG A O 1
ATOM 634 N N . ASP A 1 87 ? 19.378 -0.296 -22.385 1.00 72.38 87 ASP A N 1
ATOM 635 C CA . ASP A 1 87 ? 20.643 0.444 -22.287 1.00 72.38 87 ASP A CA 1
ATOM 636 C C . ASP A 1 87 ? 21.818 -0.492 -21.955 1.00 72.38 87 ASP A C 1
ATOM 638 O O . ASP A 1 87 ? 22.893 -0.419 -22.545 1.00 72.38 87 ASP A O 1
ATOM 642 N N . ALA A 1 88 ? 21.589 -1.478 -21.082 1.00 67.56 88 ALA A N 1
ATOM 643 C CA . ALA A 1 88 ? 22.584 -2.509 -20.791 1.00 67.56 88 ALA A CA 1
ATOM 644 C C . ALA A 1 88 ? 22.872 -3.443 -21.988 1.00 67.56 88 ALA A C 1
ATOM 646 O O . ALA A 1 88 ? 23.977 -3.969 -22.107 1.00 67.56 88 ALA A O 1
ATOM 647 N N . ARG A 1 89 ? 21.888 -3.674 -22.872 1.00 73.31 89 ARG A N 1
ATOM 648 C CA . ARG A 1 89 ? 22.013 -4.552 -24.054 1.00 73.31 89 ARG A CA 1
ATOM 649 C C . ARG A 1 89 ? 22.530 -3.832 -25.297 1.00 73.31 89 ARG A C 1
ATOM 651 O O . ARG A 1 89 ? 23.135 -4.484 -26.144 1.00 73.31 89 ARG A O 1
ATOM 658 N N . SER A 1 90 ? 22.301 -2.527 -25.419 1.00 69.06 90 SER A N 1
ATOM 659 C CA . SER A 1 90 ? 22.843 -1.700 -26.501 1.00 69.06 90 SER A CA 1
ATOM 660 C C . SER A 1 90 ? 24.346 -1.461 -26.346 1.00 69.06 90 SER A C 1
ATOM 662 O O . SER A 1 90 ? 24.995 -1.068 -27.312 1.00 69.06 90 SER A O 1
ATOM 664 N N . GLY A 1 91 ? 24.914 -1.736 -25.164 1.00 61.94 91 GLY A N 1
ATOM 665 C CA . GLY A 1 91 ? 26.344 -1.593 -24.896 1.00 61.94 91 GLY A CA 1
ATOM 666 C C . GLY A 1 91 ? 26.817 -0.138 -24.872 1.00 61.94 91 GLY A C 1
ATOM 667 O O . GLY A 1 91 ? 28.019 0.097 -24.770 1.00 61.94 91 GLY A O 1
ATOM 668 N N . GLU A 1 92 ? 25.895 0.826 -24.951 1.00 67.56 92 GLU A N 1
ATOM 669 C CA . GLU A 1 92 ? 26.195 2.239 -24.757 1.00 67.56 92 GLU A CA 1
ATOM 670 C C . GLU A 1 92 ? 26.434 2.471 -23.259 1.00 67.56 92 GLU A C 1
ATOM 672 O O . GLU A 1 92 ? 25.518 2.303 -22.448 1.00 67.56 92 GLU A O 1
ATOM 677 N N . PRO A 1 93 ? 27.664 2.814 -22.839 1.00 63.16 93 PRO A N 1
ATOM 678 C CA . PRO A 1 93 ? 27.917 3.114 -21.444 1.00 63.16 93 PRO A CA 1
ATOM 679 C C . PRO A 1 93 ? 27.088 4.341 -21.065 1.00 63.16 93 PRO A C 1
ATOM 681 O O . PRO A 1 93 ? 27.198 5.381 -21.713 1.00 63.16 93 PRO A O 1
ATOM 684 N N . SER A 1 94 ? 26.285 4.228 -20.002 1.00 68.56 94 SER A N 1
ATOM 685 C CA . SER A 1 94 ? 25.620 5.369 -19.369 1.00 68.56 94 SER A CA 1
ATOM 686 C C . SER A 1 94 ? 26.678 6.438 -19.093 1.00 68.56 94 SER A C 1
ATOM 688 O O . SER A 1 94 ? 27.487 6.296 -18.173 1.00 68.56 94 SER A O 1
ATOM 690 N N . ARG A 1 95 ? 26.737 7.457 -19.957 1.00 67.25 95 ARG A N 1
ATOM 691 C CA . ARG A 1 95 ? 27.781 8.484 -19.983 1.00 67.25 95 ARG A CA 1
ATOM 692 C C . ARG A 1 95 ? 27.677 9.311 -18.706 1.00 67.25 95 ARG A C 1
ATOM 694 O O . ARG A 1 95 ? 26.937 10.284 -18.636 1.00 67.25 95 ARG A O 1
ATOM 701 N N . MET A 1 96 ? 28.405 8.893 -17.676 1.00 72.81 96 MET A N 1
ATOM 702 C CA . MET A 1 96 ? 28.573 9.655 -16.446 1.00 72.81 96 MET A CA 1
ATOM 703 C C . MET A 1 96 ? 29.587 10.763 -16.716 1.00 72.81 96 MET A C 1
ATOM 705 O O . MET A 1 96 ? 30.795 10.528 -16.715 1.00 72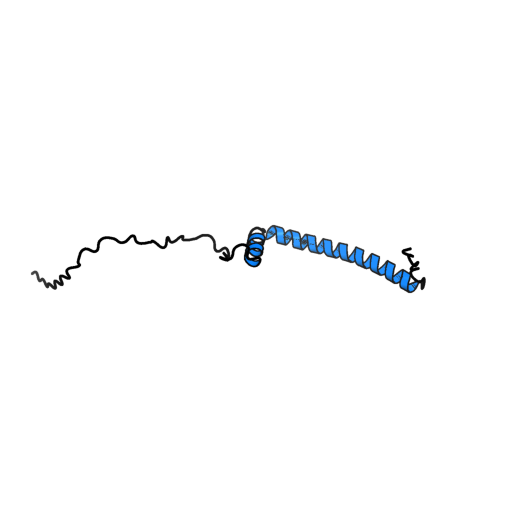.81 96 MET A O 1
ATOM 709 N N . GLU A 1 97 ? 29.104 11.970 -16.996 1.00 75.94 97 GLU A N 1
ATOM 710 C CA . GLU A 1 97 ? 29.972 13.144 -17.048 1.00 75.94 97 GLU A CA 1
ATOM 711 C C . GLU A 1 97 ? 30.345 13.563 -15.624 1.00 75.94 97 GLU A C 1
ATOM 713 O O . GLU A 1 97 ? 29.493 13.684 -14.742 1.00 75.94 97 GLU A O 1
ATOM 718 N N . ARG A 1 98 ? 31.647 13.749 -15.385 1.00 81.88 98 ARG A N 1
ATOM 719 C CA . ARG A 1 98 ? 32.165 14.212 -14.098 1.00 81.88 98 ARG A CA 1
ATOM 720 C C . ARG A 1 98 ? 31.681 15.644 -13.868 1.00 81.88 98 ARG A C 1
ATOM 722 O O . ARG A 1 98 ? 32.079 16.550 -14.591 1.00 81.88 98 ARG A O 1
ATOM 729 N N . ILE A 1 99 ? 30.862 15.840 -12.840 1.00 79.19 99 ILE A N 1
ATOM 730 C CA . ILE A 1 99 ? 30.528 17.174 -12.342 1.00 79.19 99 ILE A CA 1
ATOM 731 C C . ILE A 1 99 ? 31.750 17.672 -11.564 1.00 79.19 99 ILE A C 1
ATOM 733 O O . ILE A 1 99 ? 32.080 17.112 -10.517 1.00 79.19 99 ILE A O 1
ATOM 737 N N . ASP A 1 100 ? 32.454 18.676 -12.091 1.00 80.00 100 ASP A N 1
ATOM 738 C CA . ASP A 1 100 ? 33.520 19.348 -11.347 1.00 80.00 100 ASP A CA 1
ATOM 739 C C . ASP A 1 100 ? 32.883 20.370 -10.400 1.00 80.00 100 ASP A C 1
ATOM 741 O O . ASP A 1 100 ? 32.225 21.316 -10.834 1.00 80.00 100 ASP A O 1
ATOM 745 N N . ILE A 1 101 ? 33.043 20.142 -9.097 1.00 78.38 101 ILE A N 1
ATOM 746 C CA . ILE A 1 101 ? 32.695 21.112 -8.059 1.00 78.38 101 ILE A CA 1
ATOM 747 C C . ILE A 1 101 ? 33.973 21.908 -7.798 1.00 78.38 101 ILE A C 1
ATOM 749 O O . ILE A 1 101 ? 34.810 21.497 -6.993 1.00 78.38 101 ILE A O 1
ATOM 753 N N . GLY A 1 102 ? 34.148 22.970 -8.584 1.00 68.81 102 GLY A N 1
ATOM 754 C CA . GLY A 1 102 ? 35.178 23.992 -8.382 1.00 68.81 102 GLY A CA 1
ATOM 755 C C . GLY A 1 102 ? 34.763 25.030 -7.352 1.00 68.81 102 GLY A C 1
ATOM 756 O O . GLY A 1 102 ? 33.541 25.277 -7.227 1.00 68.81 102 GLY A O 1
#

Secondary structure (DSSP, 8-state):
-------------PPP-PPP-----------------SSTT-HHHHHHHHHTTS-HHHHHHHHHHHHHHHHHHHHHHHHHHHHHHHHHHHT-----------

Solvent-accessible surface area (backbone atoms only — not comparable to full-atom values): 6995 Å² total; per-residue (Å²): 139,83,89,82,89,84,88,82,89,78,89,75,89,76,77,91,74,80,85,73,87,78,79,72,82,78,79,76,74,84,72,78,90,66,78,78,62,95,52,88,85,40,67,65,43,52,50,47,62,60,51,74,72,55,55,68,66,58,52,53,51,49,53,57,52,47,52,55,48,51,54,52,50,46,55,53,50,51,54,54,49,51,53,57,52,46,46,67,68,69,67,58,72,82,80,78,75,83,81,81,87,124

Foldseek 3Di:
DDDDDDDDDDDDDDDDDDDDPPPDPDDPDDDDPQDDDPDPPDVVSVVSVVVVPDDVVNVVVCVVVVVVVVVVVVVVVVVVVVVVVVCVVVPPPPDDDDDDPD